Protein AF-A0A921KQC9-F1 (afdb_monomer_lite)

pLDDT: mean 95.24, std 4.89, range [66.88, 98.44]

InterPro domains:
  IPR016181 Acyl-CoA N-acyltransferase [SSF55729] (3-53)

Organism: NCBI:txid173362

Structure (mmCIF, N/CA/C/O backbone):
data_AF-A0A921KQC9-F1
#
_entry.id   AF-A0A921KQC9-F1
#
loop_
_atom_site.group_PDB
_atom_site.id
_atom_site.type_symbol
_atom_site.label_atom_id
_atom_site.label_alt_id
_atom_site.label_comp_id
_atom_site.label_asym_id
_atom_site.label_entity_id
_atom_site.label_seq_id
_atom_site.pdbx_PDB_ins_code
_atom_site.Cartn_x
_atom_site.Cartn_y
_atom_site.Cartn_z
_atom_site.occupancy
_atom_site.B_iso_or_equiv
_atom_site.auth_seq_id
_atom_site.auth_comp_id
_atom_site.auth_asym_id
_atom_site.auth_atom_id
_atom_site.pdbx_PDB_model_num
ATOM 1 N N . MET A 1 1 ? -5.800 3.310 17.015 1.00 66.88 1 MET A N 1
ATOM 2 C CA . MET A 1 1 ? -7.110 3.395 16.341 1.00 66.88 1 MET A CA 1
ATOM 3 C C . MET A 1 1 ? -7.576 4.841 16.374 1.00 66.88 1 MET A C 1
ATOM 5 O O . MET A 1 1 ? -7.776 5.376 17.461 1.00 66.88 1 MET A O 1
ATOM 9 N N . THR A 1 2 ? -7.700 5.470 15.206 1.00 85.00 2 THR A N 1
ATOM 10 C CA . THR A 1 2 ? -8.198 6.850 15.060 1.00 85.00 2 THR A CA 1
ATOM 11 C C . THR A 1 2 ? -9.547 6.790 14.359 1.00 85.00 2 THR A C 1
ATOM 13 O O . THR A 1 2 ? -9.683 6.093 13.358 1.00 85.00 2 THR A O 1
ATOM 16 N N . ALA A 1 3 ? -10.558 7.485 14.877 1.00 90.94 3 ALA A N 1
ATOM 17 C CA . ALA A 1 3 ? -11.920 7.377 14.365 1.00 90.94 3 ALA A CA 1
ATOM 18 C C . ALA A 1 3 ? -12.580 8.747 14.185 1.00 90.94 3 ALA A C 1
ATOM 20 O O . ALA A 1 3 ? -12.313 9.700 14.914 1.00 90.94 3 ALA A O 1
ATOM 21 N N . THR A 1 4 ? -13.486 8.812 13.217 1.00 92.75 4 THR A N 1
ATOM 22 C CA . THR A 1 4 ? -14.493 9.867 13.065 1.00 92.75 4 THR A CA 1
ATOM 23 C C . THR A 1 4 ? -15.880 9.240 13.214 1.00 92.75 4 THR A C 1
ATOM 25 O O . THR A 1 4 ? -16.004 8.025 13.338 1.00 92.75 4 THR A O 1
ATOM 28 N N . ALA A 1 5 ? -16.947 10.036 13.128 1.00 91.38 5 ALA A N 1
ATOM 29 C CA . ALA A 1 5 ? -18.317 9.523 13.217 1.00 91.38 5 ALA A CA 1
ATOM 30 C C . ALA A 1 5 ? -18.689 8.476 12.141 1.00 91.38 5 ALA A C 1
ATOM 32 O O . ALA A 1 5 ? -19.696 7.793 12.293 1.00 91.38 5 ALA A O 1
ATOM 33 N N . ARG A 1 6 ? -17.928 8.370 11.039 1.00 94.12 6 ARG A N 1
ATOM 34 C CA . ARG A 1 6 ? -18.254 7.480 9.905 1.00 94.12 6 ARG A CA 1
ATOM 35 C C . ARG A 1 6 ? -17.116 6.575 9.441 1.00 94.12 6 ARG A C 1
ATOM 37 O O . ARG A 1 6 ? -17.373 5.669 8.660 1.00 94.12 6 ARG A O 1
ATOM 44 N N . LEU A 1 7 ? -15.878 6.842 9.851 1.00 96.06 7 LEU A N 1
ATOM 45 C CA . LEU A 1 7 ? -14.698 6.121 9.371 1.00 96.06 7 LEU A CA 1
ATOM 46 C C . LEU A 1 7 ? -13.793 5.758 10.538 1.00 96.06 7 LEU A C 1
ATOM 48 O O . LEU A 1 7 ? -13.555 6.589 11.420 1.00 96.06 7 LEU A O 1
ATOM 52 N N . GLN A 1 8 ? -13.268 4.540 10.487 1.00 94.81 8 GLN A N 1
ATOM 53 C CA . GLN A 1 8 ? -12.240 4.043 11.387 1.00 94.81 8 GLN A CA 1
ATOM 54 C C . GLN A 1 8 ? -10.960 3.808 10.594 1.00 94.81 8 GLN A C 1
ATOM 56 O O . GLN A 1 8 ? -11.005 3.370 9.444 1.00 94.81 8 GLN A O 1
ATOM 61 N N . LEU A 1 9 ? -9.836 4.163 11.208 1.00 94.75 9 LEU A N 1
ATOM 62 C CA . LEU A 1 9 ? -8.504 3.915 10.687 1.00 94.75 9 LEU A CA 1
ATOM 63 C C . LEU A 1 9 ? -7.804 2.919 11.603 1.00 94.75 9 LEU A C 1
ATOM 65 O O . LEU A 1 9 ? -7.553 3.205 12.785 1.00 94.75 9 LEU A O 1
ATOM 69 N N . ASP A 1 10 ? -7.467 1.786 11.006 1.00 93.75 10 ASP A N 1
ATOM 70 C CA . ASP A 1 10 ? -6.714 0.702 11.611 1.00 93.75 10 ASP A CA 1
ATOM 71 C C . ASP A 1 10 ? -5.335 0.599 10.947 1.00 93.75 10 ASP A C 1
ATOM 73 O O . ASP A 1 10 ? -5.188 0.981 9.780 1.00 93.75 10 ASP A O 1
ATOM 77 N N . PRO A 1 11 ? -4.307 0.118 11.670 1.00 93.69 11 PRO A N 1
ATOM 78 C CA . PRO A 1 11 ? -3.037 -0.232 11.050 1.00 93.69 11 PRO A CA 1
ATOM 79 C C . PRO A 1 11 ? -3.245 -1.270 9.935 1.00 93.69 11 PRO A C 1
ATOM 81 O O . PRO A 1 11 ? -4.090 -2.158 10.092 1.00 93.69 11 PRO A O 1
ATOM 84 N N . PRO A 1 12 ? -2.481 -1.190 8.832 1.00 96.00 12 PRO A N 1
ATOM 85 C CA . PRO A 1 12 ? -2.526 -2.210 7.796 1.00 96.00 12 PRO A CA 1
ATOM 86 C C . PRO A 1 12 ? -2.056 -3.559 8.349 1.00 96.00 12 PRO A C 1
ATOM 88 O O . PRO A 1 12 ? -1.283 -3.626 9.305 1.00 96.00 12 PRO A O 1
ATOM 91 N N . ARG A 1 13 ? -2.505 -4.644 7.724 1.00 97.06 13 ARG A N 1
ATOM 92 C CA . ARG A 1 13 ? -2.110 -6.025 8.039 1.00 97.06 13 ARG A CA 1
ATOM 93 C C . ARG A 1 13 ? -1.646 -6.754 6.784 1.00 97.06 13 ARG A C 1
ATOM 95 O O . ARG A 1 13 ? -1.910 -6.325 5.666 1.00 97.06 13 ARG A O 1
ATOM 102 N N . GLU A 1 14 ? -1.010 -7.911 6.965 1.00 97.44 14 GLU A N 1
ATOM 103 C CA . GLU A 1 14 ? -0.495 -8.733 5.855 1.00 97.44 14 GLU A CA 1
ATOM 104 C C . GLU A 1 14 ? -1.546 -9.033 4.774 1.00 97.44 14 GLU A C 1
ATOM 106 O O . GLU A 1 14 ? -1.233 -9.036 3.584 1.00 97.44 14 GLU A O 1
ATOM 111 N N . GLY A 1 15 ? -2.802 -9.246 5.185 1.00 97.81 15 GLY A N 1
ATOM 112 C CA . GLY A 1 15 ? -3.916 -9.527 4.277 1.00 97.81 15 GLY A CA 1
ATOM 113 C C . GLY A 1 15 ? -4.301 -8.368 3.353 1.00 97.81 15 GLY A C 1
ATOM 114 O O . GLY A 1 15 ? -4.993 -8.602 2.369 1.00 97.81 15 GLY A O 1
ATOM 115 N N . ASP A 1 16 ? -3.840 -7.146 3.623 1.00 97.94 16 ASP A N 1
ATOM 116 C CA . ASP A 1 16 ? -4.183 -5.962 2.830 1.00 97.94 16 ASP A CA 1
ATOM 117 C C . ASP A 1 16 ? -3.197 -5.733 1.667 1.00 97.94 16 ASP A C 1
ATOM 119 O O . ASP A 1 16 ? -3.357 -4.793 0.888 1.00 97.94 16 ASP A O 1
ATOM 123 N N . LEU A 1 17 ? -2.166 -6.579 1.532 1.00 98.38 17 LEU A N 1
ATOM 124 C CA . LEU A 1 17 ? -1.060 -6.392 0.589 1.00 98.38 17 LEU A CA 1
ATOM 125 C C . LEU A 1 17 ? -1.517 -6.159 -0.860 1.00 98.38 17 LEU A C 1
ATOM 127 O O . LEU A 1 17 ? -0.981 -5.285 -1.539 1.00 98.38 17 LEU A O 1
ATOM 131 N N . GLU A 1 18 ? -2.479 -6.937 -1.353 1.00 98.25 18 GLU A N 1
ATOM 132 C CA . GLU A 1 18 ? -2.947 -6.818 -2.740 1.00 98.25 18 GLU A CA 1
ATOM 133 C C . GLU A 1 18 ? -3.716 -5.515 -2.980 1.00 98.25 18 GLU A C 1
ATOM 135 O O . GLU A 1 18 ? -3.539 -4.863 -4.013 1.00 98.25 18 GLU A O 1
ATOM 140 N N . ASP A 1 19 ? -4.541 -5.106 -2.016 1.00 98.25 19 ASP A N 1
ATOM 141 C CA . ASP A 1 19 ? -5.306 -3.862 -2.090 1.00 98.25 19 ASP A CA 1
ATOM 142 C C . ASP A 1 19 ? -4.384 -2.644 -1.984 1.00 98.25 19 ASP A C 1
ATOM 144 O O . ASP A 1 19 ? -4.515 -1.695 -2.765 1.00 98.25 19 ASP A O 1
ATOM 148 N N . LEU A 1 20 ? -3.386 -2.706 -1.100 1.00 97.94 20 LEU A N 1
ATOM 149 C CA . LEU A 1 20 ? -2.311 -1.722 -1.031 1.00 97.94 20 LEU A CA 1
ATOM 150 C C . LEU A 1 20 ? -1.563 -1.645 -2.361 1.00 97.94 20 LEU A C 1
ATOM 152 O O . LEU A 1 20 ? -1.390 -0.552 -2.898 1.00 97.94 20 LEU A O 1
ATOM 156 N N . HIS A 1 21 ? -1.180 -2.782 -2.944 1.00 98.44 21 HIS A N 1
ATOM 157 C CA . HIS A 1 21 ? -0.467 -2.787 -4.217 1.00 98.44 21 HIS A CA 1
ATOM 158 C C . HIS A 1 21 ? -1.306 -2.173 -5.339 1.00 98.44 21 HIS A C 1
ATOM 160 O O . HIS A 1 21 ? -0.782 -1.400 -6.139 1.00 98.44 21 HIS A O 1
ATOM 166 N N . ARG A 1 22 ? -2.618 -2.437 -5.382 1.00 98.12 22 ARG A N 1
ATOM 167 C CA . ARG A 1 22 ? -3.521 -1.831 -6.371 1.00 98.12 22 ARG A CA 1
ATOM 168 C C . ARG A 1 22 ? -3.490 -0.303 -6.316 1.00 98.12 22 ARG A C 1
ATOM 170 O O . ARG A 1 22 ? -3.467 0.335 -7.361 1.00 98.12 22 ARG A O 1
ATOM 177 N N . ILE A 1 23 ? -3.458 0.275 -5.115 1.00 97.25 23 ILE A N 1
ATOM 178 C CA . ILE A 1 23 ? -3.408 1.730 -4.919 1.00 97.25 23 ILE A CA 1
ATOM 179 C C . ILE A 1 23 ? -2.009 2.273 -5.234 1.00 97.25 23 ILE A C 1
ATOM 181 O O . ILE A 1 23 ? -1.869 3.220 -6.009 1.00 97.25 23 ILE A O 1
ATOM 185 N N . TYR A 1 24 ? -0.972 1.667 -4.652 1.00 97.00 24 TYR A N 1
ATOM 186 C CA . TYR A 1 24 ? 0.408 2.155 -4.722 1.00 97.00 24 TYR A CA 1
ATOM 187 C C . TYR A 1 24 ? 1.064 1.934 -6.089 1.00 97.00 24 TYR A C 1
ATOM 189 O O . TYR A 1 24 ? 1.994 2.662 -6.440 1.00 97.00 24 TYR A O 1
ATOM 197 N N . SER A 1 25 ? 0.578 0.978 -6.880 1.00 97.25 25 SER A N 1
ATOM 198 C CA . SER A 1 25 ? 1.009 0.770 -8.263 1.00 97.25 25 SER A CA 1
ATOM 199 C C . SER A 1 25 ? 0.214 1.591 -9.275 1.00 97.25 25 SER A C 1
ATOM 201 O O . SER A 1 25 ? 0.594 1.613 -10.446 1.00 97.25 25 SER A O 1
ATOM 203 N N . ASP A 1 26 ? -0.848 2.304 -8.895 1.00 96.88 26 ASP A N 1
ATOM 204 C CA . ASP A 1 26 ? -1.583 3.144 -9.842 1.00 96.88 26 ASP A CA 1
ATOM 205 C C . ASP A 1 26 ? -0.889 4.504 -10.004 1.00 96.88 26 ASP A C 1
ATOM 207 O O . ASP A 1 26 ? -0.754 5.283 -9.062 1.00 96.88 26 ASP A O 1
ATOM 211 N N . ALA A 1 27 ? -0.472 4.829 -11.230 1.00 95.31 27 ALA A N 1
ATOM 212 C CA . ALA A 1 27 ? 0.113 6.131 -11.550 1.00 95.31 27 ALA A CA 1
ATOM 213 C C . ALA A 1 27 ? -0.848 7.304 -11.267 1.00 95.31 27 ALA A C 1
ATOM 215 O O . ALA A 1 27 ? -0.392 8.415 -10.998 1.00 95.31 27 ALA A O 1
ATOM 216 N N . ARG A 1 28 ? -2.167 7.067 -11.289 1.00 95.81 28 ARG A N 1
ATOM 217 C CA . ARG A 1 28 ? -3.194 8.068 -10.960 1.00 95.81 28 ARG A CA 1
ATOM 218 C C . ARG A 1 28 ? -3.203 8.438 -9.477 1.00 95.81 28 ARG A C 1
ATOM 220 O O . ARG A 1 28 ? -3.579 9.558 -9.156 1.00 95.81 28 ARG A O 1
ATOM 227 N N . THR A 1 29 ? -2.764 7.547 -8.587 1.00 96.25 29 THR A N 1
ATOM 228 C CA . THR A 1 29 ? -2.576 7.853 -7.157 1.00 96.25 29 THR A CA 1
ATOM 229 C C . THR A 1 29 ? -1.422 8.839 -6.953 1.00 96.25 29 THR A C 1
ATOM 231 O O . THR A 1 29 ? -1.451 9.676 -6.055 1.00 96.25 29 THR A O 1
ATOM 234 N N . TRP A 1 30 ? -0.412 8.775 -7.822 1.00 96.56 30 TRP A N 1
ATOM 235 C CA . TRP A 1 30 ? 0.869 9.466 -7.670 1.00 96.56 30 TRP A CA 1
ATOM 236 C C . TRP A 1 30 ? 1.005 10.741 -8.509 1.00 96.56 30 TRP A C 1
ATOM 238 O O . TRP A 1 30 ? 2.119 11.207 -8.741 1.00 96.56 30 TRP A O 1
ATOM 248 N N . THR A 1 31 ? -0.100 11.354 -8.946 1.00 96.38 31 THR A N 1
ATOM 249 C CA . THR A 1 31 ? -0.067 12.594 -9.752 1.00 96.38 31 THR A CA 1
ATOM 250 C C . THR A 1 31 ? 0.718 13.732 -9.095 1.00 96.38 31 THR A C 1
ATOM 252 O O . THR A 1 31 ? 1.323 14.541 -9.795 1.00 96.38 31 THR A O 1
ATOM 255 N N . HIS A 1 32 ? 0.741 13.782 -7.761 1.00 95.56 32 HIS A N 1
A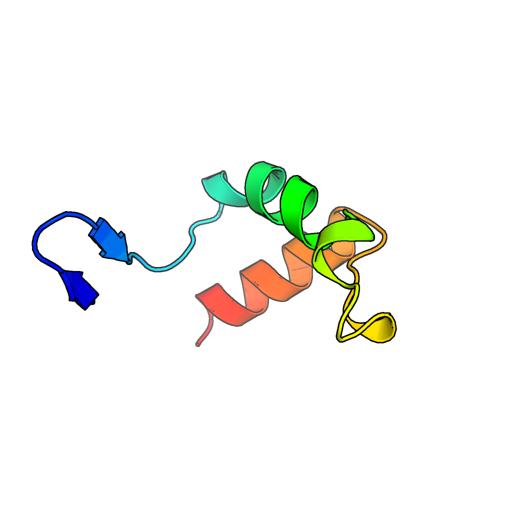TOM 256 C CA . HIS A 1 32 ? 1.443 14.805 -6.982 1.00 95.56 32 HIS A CA 1
ATOM 257 C C . HIS A 1 32 ? 2.852 14.391 -6.525 1.00 95.56 32 HIS A C 1
ATOM 259 O O . HIS A 1 32 ? 3.613 15.243 -6.072 1.00 95.56 32 HIS A O 1
ATOM 265 N N . LEU A 1 33 ? 3.209 13.106 -6.638 1.00 95.88 33 LEU A N 1
ATOM 266 C CA . LEU A 1 33 ? 4.517 12.568 -6.254 1.00 95.88 33 LEU A CA 1
ATOM 267 C C . LEU A 1 33 ? 4.857 11.357 -7.129 1.00 95.88 33 LEU A C 1
ATOM 269 O O . LEU A 1 33 ? 4.753 10.206 -6.716 1.00 95.88 33 LEU A O 1
ATOM 273 N N . THR A 1 34 ? 5.265 11.614 -8.367 1.00 91.75 34 THR A N 1
ATOM 274 C CA . THR A 1 34 ? 5.438 10.568 -9.387 1.00 91.75 34 THR A CA 1
ATOM 275 C C . THR A 1 34 ? 6.483 9.508 -9.028 1.00 91.75 34 THR A C 1
ATOM 277 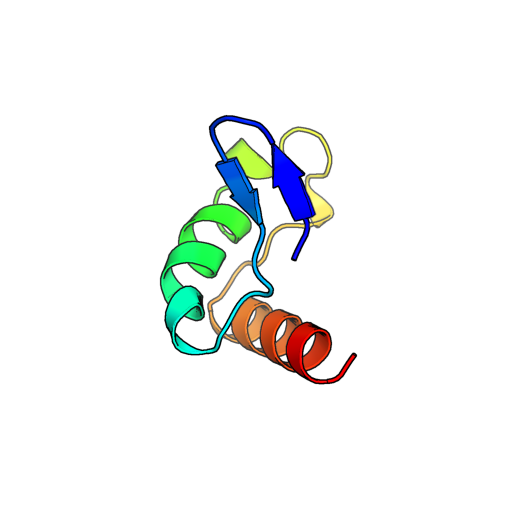O O . THR A 1 34 ? 6.358 8.365 -9.461 1.00 91.75 34 THR A O 1
ATOM 280 N N . SER A 1 35 ? 7.486 9.850 -8.216 1.00 93.88 35 SER A N 1
ATOM 281 C CA . SER A 1 35 ? 8.529 8.925 -7.755 1.00 93.88 35 SER A CA 1
ATOM 282 C C . SER A 1 35 ? 8.096 7.987 -6.624 1.00 93.88 35 SER A C 1
ATOM 284 O O . SER A 1 35 ? 8.845 7.072 -6.300 1.00 93.88 35 SER A O 1
ATOM 286 N N . GLY A 1 36 ? 6.924 8.191 -6.011 1.00 93.31 36 GLY A N 1
ATOM 287 C CA . GLY A 1 36 ? 6.465 7.380 -4.875 1.00 93.31 36 GLY A CA 1
ATOM 288 C C . GLY A 1 36 ? 5.861 6.023 -5.253 1.00 93.31 36 GLY A C 1
ATOM 289 O O . GLY A 1 36 ? 5.566 5.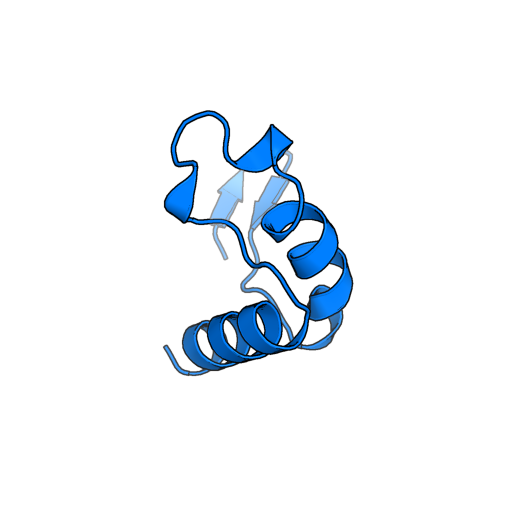214 -4.378 1.00 93.31 36 GLY A O 1
ATOM 290 N N . ARG A 1 37 ? 5.670 5.760 -6.549 1.00 96.25 37 ARG A N 1
ATOM 291 C CA . ARG A 1 37 ? 4.983 4.568 -7.055 1.00 96.25 37 ARG A CA 1
ATOM 292 C C . ARG A 1 37 ? 5.726 3.275 -6.733 1.00 96.25 37 ARG A C 1
ATOM 294 O O . ARG A 1 37 ? 6.929 3.180 -6.956 1.00 96.25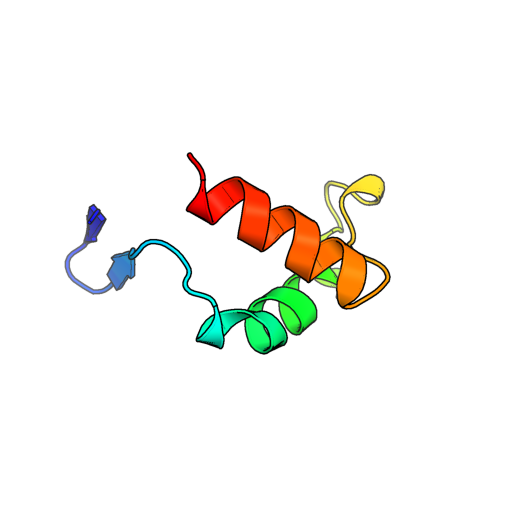 37 ARG A O 1
ATOM 301 N N . PHE A 1 38 ? 4.981 2.248 -6.325 1.00 97.25 38 PHE A N 1
ATOM 302 C CA . PHE A 1 38 ? 5.512 0.894 -6.160 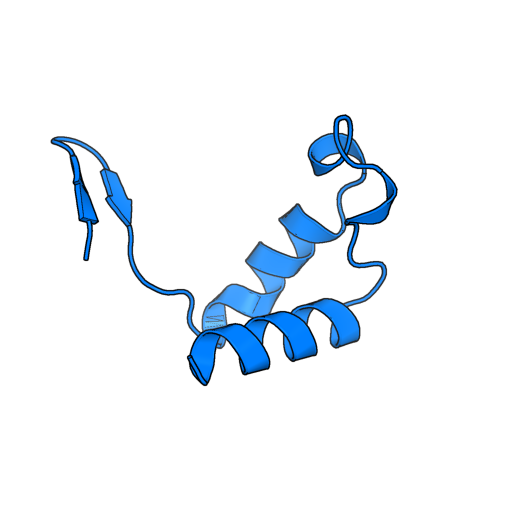1.00 97.25 38 PHE A CA 1
ATOM 303 C C . PHE A 1 38 ? 5.319 0.110 -7.465 1.00 97.25 38 PHE A C 1
ATOM 305 O O . PHE A 1 38 ? 4.177 -0.174 -7.839 1.00 97.25 38 PHE A O 1
ATOM 312 N N . PRO A 1 39 ? 6.400 -0.197 -8.205 1.00 94.06 39 PRO A N 1
ATOM 313 C CA . PRO A 1 39 ? 6.292 -0.785 -9.539 1.00 94.06 39 PRO A CA 1
ATOM 314 C C . PRO A 1 39 ? 5.880 -2.260 -9.513 1.00 94.06 39 PRO A C 1
ATOM 316 O O . PRO A 1 39 ? 5.329 -2.749 -10.496 1.00 94.06 39 PRO A O 1
ATOM 319 N N . ASP A 1 40 ? 6.122 -2.954 -8.401 1.00 97.19 40 ASP A N 1
ATOM 320 C CA . ASP A 1 40 ? 5.854 -4.378 -8.235 1.00 97.19 40 ASP A CA 1
ATOM 321 C C . ASP A 1 40 ? 5.361 -4.721 -6.819 1.00 97.19 40 ASP A C 1
ATOM 323 O O . ASP A 1 40 ? 5.382 -3.912 -5.880 1.00 97.19 40 ASP A O 1
ATOM 327 N N . LEU A 1 41 ? 4.851 -5.947 -6.688 1.00 97.94 41 LEU A N 1
ATOM 328 C CA . LEU A 1 41 ? 4.296 -6.459 -5.439 1.00 97.94 41 LEU A CA 1
ATOM 329 C C . LEU A 1 41 ? 5.376 -6.609 -4.356 1.00 97.94 41 LEU A C 1
ATOM 331 O O . LEU A 1 41 ? 5.076 -6.453 -3.174 1.00 97.94 41 LEU A O 1
ATOM 335 N N . THR A 1 42 ? 6.625 -6.872 -4.751 1.00 98.25 42 THR A N 1
ATOM 336 C CA . THR A 1 42 ? 7.768 -7.003 -3.835 1.00 98.25 42 THR A CA 1
ATOM 337 C C . THR A 1 42 ? 8.024 -5.693 -3.102 1.00 98.25 42 THR A C 1
ATOM 339 O O . THR A 1 42 ? 8.035 -5.683 -1.876 1.00 98.25 42 THR A O 1
ATOM 342 N N . SER A 1 43 ? 8.086 -4.579 -3.833 1.00 97.69 43 SER A N 1
ATOM 343 C CA . SER A 1 43 ? 8.244 -3.229 -3.279 1.00 97.69 43 SER A CA 1
ATOM 344 C C . SER A 1 43 ? 7.143 -2.903 -2.262 1.00 97.69 43 SER A C 1
ATOM 346 O O . SER A 1 43 ? 7.390 -2.329 -1.204 1.00 97.69 43 SER A O 1
ATOM 348 N N . THR A 1 44 ? 5.907 -3.323 -2.554 1.00 98.19 44 THR A N 1
ATOM 349 C CA . THR A 1 44 ? 4.765 -3.116 -1.645 1.00 98.19 44 THR A CA 1
ATOM 350 C C . THR A 1 44 ? 4.882 -3.975 -0.387 1.00 98.19 44 THR A C 1
ATOM 352 O O . THR A 1 44 ? 4.587 -3.509 0.711 1.00 98.19 44 THR A O 1
ATOM 355 N N . ARG A 1 45 ? 5.341 -5.224 -0.527 1.00 98.38 45 ARG A N 1
ATOM 356 C CA . ARG A 1 45 ? 5.558 -6.136 0.601 1.00 98.38 45 ARG A CA 1
ATOM 357 C C . ARG A 1 45 ? 6.660 -5.632 1.527 1.00 98.38 45 ARG A C 1
ATOM 359 O O . ARG A 1 45 ? 6.496 -5.719 2.740 1.00 98.38 45 ARG A O 1
ATOM 366 N N . GLU A 1 46 ? 7.753 -5.111 0.977 1.00 97.88 46 GLU A N 1
ATOM 367 C CA . GLU A 1 46 ? 8.849 -4.527 1.757 1.00 97.88 46 GLU A CA 1
ATOM 368 C C . GLU A 1 46 ? 8.369 -3.318 2.564 1.00 97.88 46 GLU A C 1
ATOM 370 O O . GLU A 1 46 ? 8.599 -3.262 3.772 1.00 97.88 46 GLU A O 1
ATOM 375 N N . ALA A 1 47 ? 7.615 -2.410 1.935 1.00 97.12 47 ALA A N 1
ATOM 376 C CA . ALA A 1 47 ? 7.018 -1.270 2.625 1.00 97.12 47 ALA A CA 1
ATOM 377 C C . ALA A 1 47 ? 6.059 -1.706 3.746 1.00 97.12 47 ALA A C 1
ATOM 379 O O . ALA A 1 47 ? 6.192 -1.239 4.874 1.00 97.12 47 ALA A O 1
ATOM 380 N N . LEU A 1 48 ? 5.149 -2.649 3.465 1.00 98.12 48 LEU A N 1
ATOM 381 C CA . LEU A 1 48 ? 4.223 -3.184 4.468 1.00 98.12 48 LEU A CA 1
ATOM 382 C C . LEU A 1 48 ? 4.965 -3.848 5.633 1.00 98.12 48 LEU A C 1
ATOM 384 O O . LEU A 1 48 ? 4.599 -3.641 6.783 1.00 98.12 48 LEU A O 1
ATOM 388 N N . SER A 1 49 ? 6.029 -4.601 5.351 1.00 97.81 49 SER A N 1
ATOM 389 C CA . SER A 1 49 ? 6.857 -5.229 6.390 1.00 97.81 49 SER A CA 1
ATOM 390 C C . SER A 1 49 ? 7.527 -4.183 7.282 1.00 97.81 49 SER A C 1
ATOM 392 O O . SER A 1 49 ? 7.583 -4.371 8.492 1.00 97.81 49 SER A O 1
ATOM 394 N N . GLY A 1 50 ? 7.986 -3.070 6.697 1.00 97.38 50 GLY A N 1
ATOM 395 C CA . GLY A 1 50 ? 8.499 -1.924 7.446 1.00 97.38 50 GLY A CA 1
ATOM 396 C C . GLY A 1 50 ? 7.437 -1.303 8.355 1.00 97.38 50 GLY A C 1
ATOM 397 O O . GLY A 1 50 ? 7.682 -1.133 9.540 1.00 97.38 50 GLY A O 1
ATOM 398 N N . TRP A 1 51 ? 6.232 -1.049 7.836 1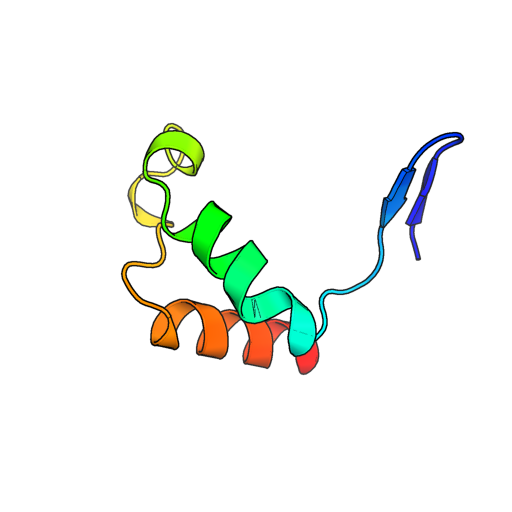.00 96.12 51 TRP A N 1
ATOM 399 C CA . TRP A 1 51 ? 5.135 -0.467 8.624 1.00 96.12 51 TRP A CA 1
ATOM 400 C C . TRP A 1 51 ? 4.650 -1.365 9.763 1.00 96.12 51 TRP A C 1
ATOM 402 O O . TRP A 1 51 ? 4.164 -0.857 10.764 1.00 96.12 51 TRP A O 1
ATOM 412 N N . LEU A 1 52 ? 4.737 -2.688 9.604 1.00 96.38 52 LEU A N 1
ATOM 413 C CA . LEU A 1 52 ? 4.369 -3.652 10.645 1.00 96.38 52 LEU A CA 1
ATOM 414 C C . LEU A 1 52 ? 5.429 -3.776 11.751 1.00 96.38 52 LEU A C 1
ATOM 416 O O . LEU A 1 52 ? 5.131 -4.338 12.804 1.00 96.38 52 LEU A O 1
ATOM 420 N N . ALA A 1 53 ? 6.656 -3.319 11.494 1.00 94.88 53 ALA A N 1
ATOM 421 C CA . ALA A 1 53 ? 7.766 -3.369 12.439 1.00 94.88 53 ALA A CA 1
ATOM 422 C C . ALA A 1 53 ? 7.920 -2.087 13.283 1.00 94.88 53 ALA A C 1
ATOM 424 O O . ALA A 1 53 ? 8.639 -2.133 14.284 1.00 94.88 53 ALA A O 1
ATOM 425 N N . ASP A 1 54 ? 7.265 -0.991 12.884 1.00 83.50 54 ASP A N 1
ATOM 426 C CA . ASP A 1 54 ? 7.198 0.301 13.594 1.00 83.50 54 ASP A CA 1
ATOM 427 C C . ASP A 1 54 ? 6.083 0.325 14.660 1.00 83.50 54 ASP A C 1
ATOM 429 O O . ASP A 1 54 ? 6.337 0.857 15.769 1.00 83.50 54 ASP A O 1
#

Secondary structure (DSSP, 8-state):
-EE-SS-EE----GGGHHHHHHHHT-TTTTTT-GGG---SHHHHHHHHHHHHH-

Sequence (54 aa):
MTATARLQLDPPREGDLEDLHRIYSDARTWTHLTSGRFPDLTSTREALSGWLAD

Foldseek 3Di:
DDDDPPDDDDQDDPVCLVVQLVQQQDCVNCPPPNVSHDVDSVSSVVVSVVSVVD

Radius of gyration: 12.57 Å; chains: 1; bounding box: 27×24×28 Å